Protein AF-A0A852RP90-F1 (afdb_monomer)

pLDDT: mean 74.86, std 21.29, range [34.28, 98.25]

Solvent-accessible surface area (backbone atoms only — not comparable to full-atom values): 11049 Å² total; per-residue (Å²): 136,85,91,85,84,90,86,81,78,91,88,88,82,75,76,73,68,69,67,71,72,74,64,82,70,71,78,83,74,75,76,86,81,67,79,44,43,65,38,45,48,47,62,48,66,69,93,42,61,58,69,41,62,39,50,42,37,42,37,72,49,50,81,74,96,61,72,67,43,31,38,34,39,38,33,39,72,86,80,40,76,50,78,43,84,35,81,51,61,74,44,79,42,82,52,63,66,46,68,70,45,81,45,43,40,36,41,40,40,44,42,74,50,63,62,62,26,39,57,31,63,32,70,41,76,50,61,23,56,63,74,86,83,70,81,87,73,89,76,96,70,84,90,70,93,67,82,63,64,72,58,55,57,55,51,54,56,53,53,66,64,58,59,70,66,66,72,72,61,76,81,74,121

Secondary structure (DSSP, 8-state):
-------------STTSSGGG-------------PPBPEEEEEE-----TTSEEEEEEEEEESSSPPP-EEEEEEETTTEEEEEEE-SS-EEEEEEE--SEEEEEEEEEEES-TTTB--EEEEEEEEES-----S---S---------HHHHHHHHHHHHHHGGGSTTSTT--

Structure (mmCIF, N/CA/C/O backbone):
data_AF-A0A852RP90-F1
#
_entry.id   AF-A0A852RP90-F1
#
loop_
_atom_site.group_PDB
_atom_site.id
_atom_site.type_symbol
_atom_site.label_atom_id
_atom_site.label_alt_id
_atom_site.label_comp_id
_atom_site.label_asym_id
_atom_site.label_entity_id
_atom_site.label_seq_id
_atom_site.pdbx_PDB_ins_code
_atom_site.Cartn_x
_atom_site.Cartn_y
_atom_site.Cartn_z
_atom_site.occupancy
_atom_site.B_iso_or_equiv
_atom_site.auth_seq_id
_atom_site.auth_comp_id
_atom_site.auth_asym_id
_atom_site.auth_atom_id
_atom_site.pdbx_PDB_model_num
ATOM 1 N N . MET A 1 1 ? 74.438 57.856 -51.528 1.00 4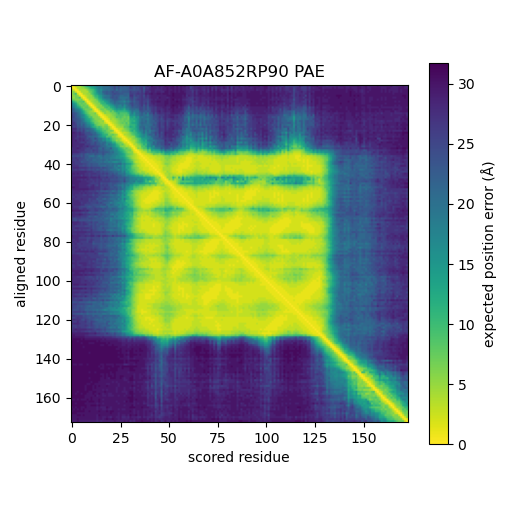4.62 1 MET A N 1
ATOM 2 C CA . MET A 1 1 ? 73.712 57.576 -52.790 1.00 44.62 1 MET A CA 1
ATOM 3 C C . MET A 1 1 ? 73.393 56.084 -52.857 1.00 44.62 1 MET A C 1
ATOM 5 O O . MET A 1 1 ? 74.267 55.319 -52.481 1.00 44.62 1 MET A O 1
ATOM 9 N N . ARG A 1 2 ? 72.198 55.723 -53.370 1.00 43.69 2 ARG A N 1
ATOM 10 C CA . ARG A 1 2 ? 71.623 54.361 -53.592 1.00 43.69 2 ARG A CA 1
ATOM 11 C C . ARG A 1 2 ? 71.132 53.668 -52.305 1.00 43.69 2 ARG A C 1
ATOM 13 O O . ARG A 1 2 ? 71.953 53.297 -51.486 1.00 43.69 2 ARG A O 1
ATOM 20 N N . ARG A 1 3 ? 69.836 53.615 -51.946 1.00 57.97 3 ARG A N 1
ATOM 21 C CA . ARG A 1 3 ? 68.603 53.097 -52.606 1.00 57.97 3 ARG A CA 1
ATOM 22 C C . ARG A 1 3 ? 68.731 51.656 -53.120 1.00 57.97 3 ARG A C 1
ATOM 24 O O . ARG A 1 3 ? 69.171 51.487 -54.246 1.00 57.97 3 ARG A O 1
ATOM 31 N N . TYR A 1 4 ? 68.244 50.691 -52.331 1.00 57.12 4 TYR A N 1
ATOM 32 C CA . TYR A 1 4 ? 67.688 49.398 -52.770 1.00 57.12 4 TYR A CA 1
ATOM 33 C C . TYR A 1 4 ? 66.575 49.015 -51.773 1.00 57.12 4 TYR A C 1
ATOM 35 O O . TYR A 1 4 ? 66.828 48.939 -50.578 1.00 57.12 4 TYR A O 1
ATOM 43 N N . LEU A 1 5 ? 65.304 49.176 -52.148 1.00 55.06 5 LEU A N 1
ATOM 44 C CA . LEU A 1 5 ? 64.424 48.215 -52.839 1.00 55.06 5 LEU A CA 1
ATOM 45 C C . LEU A 1 5 ? 63.657 47.329 -51.840 1.00 55.06 5 LEU A C 1
ATOM 47 O O . LEU A 1 5 ? 64.077 46.245 -51.458 1.00 55.06 5 LEU A O 1
ATOM 51 N N . VAL A 1 6 ? 62.508 47.868 -51.430 1.00 54.28 6 VAL A N 1
ATOM 52 C CA . VAL A 1 6 ? 61.339 47.155 -50.905 1.00 54.28 6 VAL A CA 1
ATOM 53 C C . VAL A 1 6 ? 60.689 46.421 -52.076 1.00 54.28 6 VAL A C 1
ATOM 55 O O . VAL A 1 6 ? 60.358 47.102 -53.040 1.00 54.28 6 VAL A O 1
ATOM 58 N N . LEU A 1 7 ? 60.503 45.096 -52.006 1.00 51.94 7 LEU A N 1
ATOM 59 C CA . LEU A 1 7 ? 59.419 44.324 -52.652 1.00 51.94 7 LEU A CA 1
ATOM 60 C C . LEU A 1 7 ? 59.680 42.816 -52.498 1.00 51.94 7 LEU A C 1
ATOM 62 O O . LEU A 1 7 ? 60.709 42.316 -52.939 1.00 51.94 7 LEU A O 1
ATOM 66 N N . GLY A 1 8 ? 58.732 42.094 -51.895 1.00 47.75 8 GLY A N 1
ATOM 67 C CA . GLY A 1 8 ? 58.808 40.641 -51.729 1.00 47.75 8 GLY A CA 1
ATOM 68 C C . GLY A 1 8 ? 57.552 40.028 -51.104 1.00 47.75 8 GLY A C 1
ATOM 69 O O . GLY A 1 8 ? 57.606 39.532 -49.989 1.00 47.75 8 GLY A O 1
ATOM 70 N N . SER A 1 9 ? 56.434 40.122 -51.829 1.00 51.62 9 SER A N 1
ATOM 71 C CA . SER A 1 9 ? 55.464 39.027 -52.050 1.00 51.62 9 SER A CA 1
ATOM 72 C C . SER A 1 9 ? 54.929 38.279 -50.812 1.00 51.62 9 SER A C 1
ATOM 74 O O . SER A 1 9 ? 55.496 37.297 -50.352 1.00 51.62 9 SER A O 1
ATOM 76 N N . ALA A 1 10 ? 53.814 38.728 -50.229 1.00 57.28 10 ALA A N 1
ATOM 77 C CA . ALA A 1 10 ? 52.491 38.089 -50.347 1.00 57.28 10 ALA A CA 1
ATOM 78 C C . ALA A 1 10 ? 52.439 36.785 -51.180 1.00 57.28 10 ALA A C 1
ATOM 80 O O . ALA A 1 10 ? 52.759 36.820 -52.361 1.00 57.28 10 ALA A O 1
ATOM 81 N N . VAL A 1 11 ? 52.005 35.679 -50.552 1.00 54.12 11 VAL A N 1
ATOM 82 C CA . VAL A 1 11 ? 51.058 34.619 -51.005 1.00 54.12 11 VAL A CA 1
ATOM 83 C C . VAL A 1 11 ? 51.358 33.334 -50.209 1.00 54.12 11 VAL A C 1
ATOM 85 O O . VAL A 1 11 ? 51.988 32.417 -50.713 1.00 54.12 11 VAL A O 1
ATOM 88 N N . VAL A 1 12 ? 50.908 33.244 -48.952 1.00 49.00 12 VAL A N 1
ATOM 89 C CA . VAL A 1 12 ? 50.759 31.957 -48.234 1.00 49.00 12 VAL A CA 1
ATOM 90 C C . VAL A 1 12 ? 49.598 32.094 -47.242 1.00 49.00 12 VAL A C 1
ATOM 92 O O . VAL A 1 12 ? 49.809 32.217 -46.043 1.00 49.00 12 VAL A O 1
ATOM 95 N N . ALA A 1 13 ? 48.355 32.195 -47.722 1.00 52.34 13 ALA A N 1
ATOM 96 C CA . ALA A 1 13 ? 47.214 32.392 -46.819 1.00 52.34 13 ALA A CA 1
ATOM 97 C C . ALA A 1 13 ? 45.846 31.779 -47.207 1.00 52.34 13 ALA A C 1
ATOM 99 O O . ALA A 1 13 ? 44.869 32.211 -46.604 1.00 52.34 13 ALA A O 1
ATOM 100 N N . PRO A 1 14 ? 45.687 30.786 -48.117 1.00 46.78 14 PRO A N 1
ATOM 101 C CA . PRO A 1 14 ? 44.378 30.132 -48.239 1.00 46.78 14 PRO A CA 1
ATOM 102 C C . PRO A 1 14 ? 44.293 28.718 -47.636 1.00 46.78 14 PRO A C 1
ATOM 104 O O . PRO A 1 14 ? 43.187 28.209 -47.491 1.00 46.78 14 PRO A O 1
ATOM 107 N N . LEU A 1 15 ? 45.396 28.061 -47.246 1.00 48.38 15 LEU A N 1
ATOM 108 C CA . LEU A 1 15 ? 45.329 26.629 -46.889 1.00 48.38 15 LEU A CA 1
ATOM 109 C C . LEU A 1 15 ? 44.921 26.326 -45.433 1.00 48.38 15 LEU A C 1
ATOM 111 O O . LEU A 1 15 ? 44.523 25.204 -45.135 1.00 48.38 15 LEU A O 1
ATOM 115 N N . ALA A 1 16 ? 44.981 27.304 -44.524 1.00 51.75 16 ALA A N 1
ATOM 116 C CA . ALA A 1 16 ? 44.661 27.084 -43.108 1.00 51.75 16 ALA A CA 1
ATOM 117 C C . ALA A 1 16 ? 43.149 27.079 -42.803 1.00 51.75 16 ALA A C 1
ATOM 119 O O . ALA A 1 16 ? 42.739 26.574 -41.762 1.00 51.75 16 ALA A O 1
ATOM 120 N N . PHE A 1 17 ? 42.306 27.601 -43.701 1.00 51.00 17 PHE A N 1
ATOM 121 C CA . PHE A 1 17 ? 40.866 27.725 -43.438 1.00 51.00 17 PHE A CA 1
ATOM 122 C C . PHE A 1 17 ? 40.075 26.433 -43.724 1.00 51.00 17 PHE A C 1
ATOM 124 O O . PHE A 1 17 ? 38.996 26.238 -43.176 1.00 51.00 17 PHE A O 1
ATOM 131 N N . LEU A 1 18 ? 40.619 25.511 -44.530 1.00 51.62 18 LEU A N 1
ATOM 132 C CA . LEU A 1 18 ? 39.945 24.250 -44.885 1.00 51.62 18 LEU A CA 1
ATOM 133 C C . LEU A 1 18 ? 40.078 23.144 -43.821 1.00 51.62 18 LEU A C 1
ATOM 135 O O . LEU A 1 18 ? 39.251 22.238 -43.789 1.00 51.62 18 LEU A O 1
ATOM 139 N N . LEU A 1 19 ? 41.057 23.227 -42.913 1.00 53.41 19 LEU A N 1
ATOM 140 C CA . LEU A 1 19 ? 41.231 22.249 -41.824 1.00 53.41 19 LEU A CA 1
ATOM 141 C C . LEU A 1 19 ? 40.366 22.539 -40.585 1.00 53.41 19 LEU A C 1
ATOM 143 O O . LEU A 1 19 ? 40.229 21.672 -39.729 1.00 53.41 19 LEU A O 1
ATOM 147 N N . ALA A 1 20 ? 39.735 23.714 -40.499 1.00 54.25 20 ALA A N 1
ATOM 148 C CA . ALA A 1 20 ? 38.879 24.083 -39.367 1.00 54.25 20 ALA A CA 1
ATOM 149 C C . ALA A 1 20 ? 37.443 23.519 -39.451 1.00 54.25 20 ALA A C 1
ATOM 151 O O . ALA A 1 20 ? 36.683 23.652 -38.497 1.00 54.25 20 ALA A O 1
ATOM 152 N N . LEU A 1 21 ? 37.058 22.889 -40.570 1.00 55.59 21 LEU A N 1
ATOM 153 C CA . LEU A 1 21 ? 35.710 22.332 -40.771 1.00 55.59 21 LEU A CA 1
ATOM 154 C C . LEU A 1 21 ? 35.602 20.830 -40.486 1.00 55.59 21 LEU A C 1
ATOM 156 O O . LEU A 1 21 ? 34.491 20.306 -40.426 1.00 55.59 21 LEU A O 1
ATOM 160 N N . VAL A 1 22 ? 36.716 20.134 -40.237 1.00 58.53 22 VAL A N 1
ATOM 161 C CA . VAL A 1 22 ? 36.689 18.753 -39.725 1.00 58.53 22 VAL A CA 1
ATOM 162 C C . VAL A 1 22 ? 36.565 18.805 -38.202 1.00 58.53 22 VAL A C 1
ATOM 164 O O . VAL A 1 22 ? 37.418 18.333 -37.456 1.00 58.53 22 VAL A O 1
ATOM 167 N N . GLY A 1 23 ? 35.502 19.454 -37.728 1.00 57.38 23 GLY A N 1
ATOM 168 C CA . GLY A 1 23 ? 35.094 19.345 -36.340 1.00 57.38 23 GLY A CA 1
ATOM 169 C C . GLY A 1 23 ? 34.678 17.902 -36.097 1.00 57.38 23 GLY A C 1
ATOM 170 O O . GLY A 1 23 ? 33.712 17.429 -36.696 1.00 57.38 23 GLY A O 1
ATOM 171 N N . TRP A 1 24 ? 35.408 17.191 -35.240 1.00 58.03 24 TRP A N 1
ATOM 172 C CA . TRP A 1 24 ? 34.916 15.966 -34.624 1.00 58.03 24 TRP A CA 1
ATOM 173 C C . TRP A 1 24 ? 33.663 16.324 -33.827 1.00 58.03 24 TRP A C 1
ATOM 175 O O . TRP A 1 24 ? 33.731 16.709 -32.661 1.00 58.03 24 TRP A O 1
ATOM 185 N N . GLY A 1 25 ? 32.509 16.257 -34.491 1.00 61.44 25 GLY A N 1
ATOM 186 C CA . GLY A 1 25 ? 31.223 16.275 -33.825 1.00 61.44 25 GLY A CA 1
ATOM 187 C C . GLY A 1 25 ? 31.236 15.116 -32.846 1.00 61.44 25 GLY A C 1
ATOM 188 O O . GLY A 1 25 ? 31.297 13.958 -33.259 1.00 61.44 25 GLY A O 1
ATOM 189 N N . SER A 1 26 ? 31.247 15.427 -31.549 1.00 66.69 26 SER A N 1
ATOM 190 C CA . SER A 1 26 ? 30.966 14.413 -30.539 1.00 66.69 26 SER A CA 1
ATOM 191 C C . SER A 1 26 ? 29.653 13.749 -30.945 1.00 66.69 26 SER A C 1
ATOM 193 O O . SER A 1 26 ? 28.715 14.480 -31.286 1.00 66.69 26 SER A O 1
ATOM 195 N N . PRO A 1 27 ? 29.570 12.407 -30.987 1.00 70.44 27 PRO A N 1
ATOM 196 C CA . PRO A 1 27 ? 28.306 11.763 -31.281 1.00 70.44 27 PRO A CA 1
ATOM 197 C C . PRO A 1 27 ? 27.305 12.296 -30.261 1.00 70.44 27 PRO A C 1
ATOM 199 O O . PRO A 1 27 ? 27.515 12.174 -29.054 1.00 70.44 27 PRO A O 1
ATOM 202 N N . ALA A 1 28 ? 26.254 12.954 -30.745 1.00 63.78 28 ALA A N 1
ATOM 203 C CA . ALA A 1 28 ? 25.108 13.265 -29.918 1.00 63.78 28 ALA A CA 1
ATOM 204 C C . ALA A 1 28 ? 24.508 11.912 -29.528 1.00 63.78 28 ALA A C 1
ATOM 206 O O . ALA A 1 28 ? 23.780 11.294 -30.304 1.00 63.78 28 ALA A O 1
ATOM 207 N N . SER A 1 29 ? 24.918 11.397 -28.371 1.00 70.56 29 SER A N 1
ATOM 208 C CA . SER A 1 29 ? 24.335 10.193 -27.807 1.00 70.56 29 SER A CA 1
ATOM 209 C C . SER A 1 29 ? 22.948 10.595 -27.340 1.00 70.56 29 SER A C 1
ATOM 211 O O . SER A 1 29 ? 22.809 11.331 -26.367 1.00 70.56 29 SER A O 1
ATOM 213 N N . ALA A 1 30 ? 21.925 10.190 -28.087 1.00 67.44 30 ALA A N 1
ATOM 214 C CA . ALA A 1 30 ? 20.565 10.275 -27.593 1.00 67.44 30 ALA A CA 1
ATOM 215 C C . ALA A 1 30 ? 20.501 9.435 -26.313 1.00 67.44 30 ALA A C 1
ATOM 217 O O . ALA A 1 30 ? 20.859 8.256 -26.330 1.00 67.44 30 ALA A O 1
ATOM 218 N N . ASP A 1 31 ? 20.113 10.056 -25.202 1.00 70.56 31 ASP A N 1
ATOM 219 C CA . ASP A 1 31 ? 19.811 9.317 -23.983 1.00 70.56 31 ASP A CA 1
ATOM 220 C C . ASP A 1 31 ? 18.679 8.328 -24.283 1.00 70.56 31 ASP A C 1
ATOM 222 O O . ASP A 1 31 ? 17.689 8.658 -24.945 1.00 70.56 31 ASP A O 1
ATOM 226 N N . ASP A 1 32 ? 18.841 7.100 -23.804 1.00 66.00 32 ASP A N 1
ATOM 227 C CA . ASP A 1 32 ? 17.863 6.033 -23.970 1.00 66.00 32 ASP A CA 1
ATOM 228 C C . ASP A 1 32 ? 16.650 6.306 -23.058 1.00 66.00 32 ASP A C 1
ATOM 230 O O . ASP A 1 32 ? 16.583 5.878 -21.903 1.00 66.00 32 ASP A O 1
ATOM 234 N N . TYR A 1 33 ? 15.707 7.115 -23.548 1.00 62.16 33 TYR A N 1
ATOM 235 C CA . TYR A 1 33 ? 14.474 7.466 -22.842 1.00 62.16 33 TYR A CA 1
ATOM 236 C C . TYR A 1 33 ? 13.414 6.382 -23.038 1.00 62.16 33 TYR A C 1
ATOM 238 O O . TYR A 1 33 ? 12.419 6.578 -23.735 1.00 62.16 33 TYR A O 1
ATOM 246 N N . THR A 1 34 ? 13.591 5.235 -22.386 1.00 76.44 34 THR A N 1
ATOM 247 C CA . THR A 1 34 ? 12.471 4.306 -22.202 1.00 76.44 34 THR A CA 1
ATOM 248 C C . THR A 1 34 ? 11.656 4.759 -20.983 1.00 76.44 34 THR A C 1
ATOM 250 O O . THR A 1 34 ? 12.184 4.739 -19.868 1.00 76.44 34 THR A O 1
ATOM 253 N N . PRO A 1 35 ? 10.393 5.206 -21.143 1.00 82.25 35 PRO A N 1
ATOM 254 C CA . PRO A 1 35 ? 9.581 5.641 -20.013 1.00 82.25 35 PRO A CA 1
ATOM 255 C C . PRO A 1 35 ? 9.233 4.456 -19.106 1.00 82.25 35 PRO A C 1
ATOM 257 O O . PRO A 1 35 ? 8.893 3.370 -19.580 1.00 82.25 35 PRO A O 1
ATOM 260 N N . ALA A 1 36 ? 9.277 4.683 -17.793 1.00 88.12 36 ALA A N 1
ATOM 261 C CA . ALA A 1 36 ? 8.904 3.676 -16.809 1.00 88.12 36 ALA A CA 1
ATOM 262 C C . ALA A 1 36 ? 7.434 3.258 -16.974 1.00 88.12 36 ALA A C 1
ATOM 264 O O . ALA A 1 36 ? 6.545 4.098 -17.142 1.00 88.12 36 ALA A O 1
ATOM 265 N N . LEU A 1 37 ? 7.166 1.954 -16.879 1.00 92.56 37 LEU A N 1
ATOM 266 C CA . LEU A 1 37 ? 5.815 1.411 -16.964 1.00 92.56 37 LEU A CA 1
ATOM 267 C C . LEU A 1 37 ? 4.997 1.838 -15.736 1.00 92.56 37 LEU A C 1
ATOM 269 O O . LEU A 1 37 ? 5.431 1.600 -14.602 1.00 92.56 37 LEU A O 1
ATOM 273 N N . PRO A 1 38 ? 3.806 2.431 -15.926 1.00 93.69 38 PRO A N 1
ATOM 274 C CA . PRO A 1 38 ? 2.992 2.891 -14.815 1.00 93.69 38 PRO A CA 1
ATOM 275 C C . PRO A 1 38 ? 2.443 1.709 -14.009 1.00 93.69 38 PRO A C 1
ATOM 277 O O . PRO A 1 38 ? 1.838 0.788 -14.566 1.00 93.69 38 PRO A O 1
ATOM 280 N N . THR A 1 39 ? 2.619 1.749 -12.689 1.00 96.06 39 THR A N 1
ATOM 281 C CA . THR A 1 39 ? 2.012 0.784 -11.761 1.00 96.06 39 THR A CA 1
ATOM 282 C C . THR A 1 39 ? 0.804 1.385 -11.042 1.00 96.06 39 THR A C 1
ATOM 284 O O . THR A 1 39 ? 0.688 2.596 -10.854 1.00 96.06 39 THR A O 1
ATOM 287 N N . SER A 1 40 ? -0.119 0.522 -10.632 1.00 95.69 40 SER A N 1
ATOM 288 C CA . SER A 1 40 ? -1.320 0.861 -9.872 1.00 95.69 40 SER A CA 1
ATOM 289 C C . SER A 1 40 ? -1.375 0.019 -8.604 1.00 95.69 40 SER A C 1
ATOM 291 O O . SER A 1 40 ? -1.106 -1.183 -8.623 1.00 95.69 40 SER A O 1
ATOM 293 N N . CYS A 1 41 ? -1.711 0.662 -7.492 1.00 96.44 41 CYS A N 1
ATOM 294 C CA . CYS A 1 41 ? -1.817 0.037 -6.183 1.00 96.44 41 CYS A CA 1
ATOM 295 C C . CYS A 1 41 ? -3.295 -0.087 -5.821 1.00 96.44 41 CYS A C 1
ATOM 297 O O . CYS A 1 41 ? -4.067 0.837 -6.068 1.00 96.44 41 CYS A O 1
ATOM 299 N N . ARG A 1 42 ? -3.676 -1.208 -5.212 1.00 96.25 42 ARG A N 1
ATOM 300 C CA . ARG A 1 42 ? -4.992 -1.384 -4.603 1.00 96.25 42 ARG A CA 1
ATOM 301 C C . ARG A 1 42 ? -4.837 -1.935 -3.197 1.00 96.25 42 ARG A C 1
ATOM 303 O O . ARG A 1 42 ? -4.312 -3.038 -3.015 1.00 96.25 42 ARG A O 1
ATOM 310 N N . VAL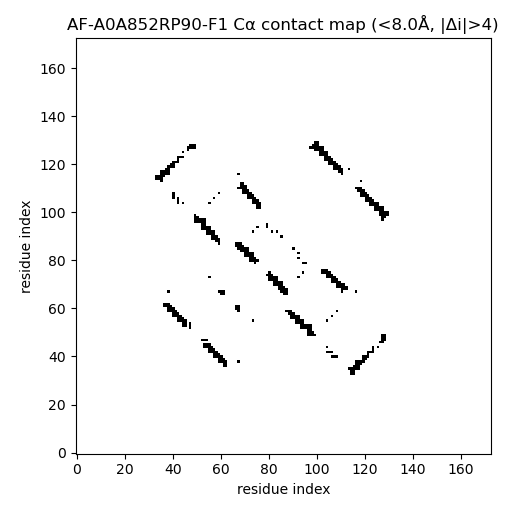 A 1 43 ? -5.313 -1.173 -2.224 1.00 95.94 43 VAL A N 1
ATOM 311 C CA . VAL A 1 43 ? -5.364 -1.554 -0.815 1.00 95.94 43 VAL A CA 1
ATOM 312 C C . VAL A 1 43 ? -6.784 -1.975 -0.471 1.00 95.94 43 VAL A C 1
ATOM 314 O O . VAL A 1 43 ? -7.760 -1.334 -0.854 1.00 95.94 43 VAL A O 1
ATOM 317 N N . SER A 1 44 ? -6.913 -3.079 0.253 1.00 94.19 44 SER A N 1
ATOM 318 C CA . SER A 1 44 ? -8.195 -3.515 0.799 1.00 94.19 44 SER A CA 1
ATOM 319 C C . SER A 1 44 ? -8.011 -4.057 2.205 1.00 94.19 44 SER A C 1
ATOM 321 O O . SER A 1 44 ? -7.010 -4.706 2.511 1.00 94.19 44 SER A O 1
ATOM 323 N N . VAL A 1 45 ? -8.985 -3.776 3.060 1.00 92.62 45 VAL A N 1
ATOM 324 C CA . VAL A 1 45 ? -9.014 -4.233 4.446 1.00 92.62 45 VAL A CA 1
ATOM 325 C C . VAL A 1 45 ? -10.312 -5.016 4.620 1.00 92.62 45 VAL A C 1
ATOM 327 O O . VAL A 1 45 ? -11.386 -4.425 4.488 1.00 92.62 45 VAL A O 1
ATOM 330 N N . PRO A 1 46 ? -10.257 -6.343 4.827 1.00 88.12 46 PRO A N 1
ATOM 331 C CA . PRO A 1 46 ? -11.439 -7.124 5.158 1.00 88.12 46 PRO A CA 1
ATOM 332 C C . PRO A 1 46 ? -12.095 -6.602 6.441 1.00 88.12 46 PRO A C 1
ATOM 334 O O . PRO A 1 46 ? -11.424 -6.048 7.315 1.00 88.12 46 PRO A O 1
ATOM 337 N N . ALA A 1 47 ? -13.410 -6.798 6.569 1.00 78.62 47 ALA A N 1
ATOM 338 C CA . ALA A 1 47 ? -14.133 -6.426 7.781 1.00 78.62 47 ALA A CA 1
ATOM 339 C C . ALA A 1 47 ? -13.457 -7.067 9.005 1.00 78.62 47 ALA A C 1
ATOM 341 O O . ALA A 1 47 ? -13.247 -8.278 9.038 1.00 78.62 47 ALA A O 1
ATOM 342 N N . THR A 1 48 ? -13.073 -6.236 9.975 1.00 77.00 48 THR A N 1
ATOM 343 C CA . THR A 1 48 ? -12.313 -6.662 11.156 1.00 77.00 48 THR A CA 1
ATOM 344 C C . THR A 1 48 ? -13.161 -6.456 12.412 1.00 77.00 48 THR A C 1
ATOM 346 O O . THR A 1 48 ? -13.815 -5.420 12.564 1.00 77.00 48 THR A O 1
ATOM 349 N N . VAL A 1 49 ? -13.154 -7.438 13.316 1.00 73.12 49 VAL A N 1
ATOM 350 C CA . VAL A 1 49 ? -13.835 -7.355 14.617 1.00 73.12 49 VAL A CA 1
ATOM 351 C C . VAL A 1 49 ? -12.993 -6.518 15.591 1.00 73.12 49 VAL A C 1
ATOM 353 O O . VAL A 1 49 ? -11.769 -6.448 15.480 1.00 73.12 49 VAL A O 1
ATOM 356 N N . VAL A 1 50 ? -13.642 -5.850 16.549 1.00 77.62 50 VAL A N 1
ATOM 357 C CA . VAL A 1 50 ? -12.945 -5.076 17.593 1.00 77.62 50 VAL A CA 1
ATOM 358 C C . VAL A 1 50 ? -11.986 -5.975 18.364 1.00 77.62 50 VAL A C 1
ATOM 360 O O . VAL A 1 50 ? -12.384 -7.033 18.843 1.00 77.62 50 VAL A O 1
ATOM 363 N N . GLY A 1 51 ? -10.744 -5.523 18.542 1.00 74.75 51 GLY A N 1
ATOM 364 C CA . GLY A 1 51 ? -9.734 -6.249 19.314 1.00 74.75 51 GLY A CA 1
ATOM 365 C C . GLY A 1 51 ? -8.966 -7.315 18.528 1.00 74.75 51 GLY A C 1
ATOM 366 O O . GLY A 1 51 ? -7.950 -7.805 19.029 1.00 74.75 51 GLY A O 1
ATOM 367 N N . ASP A 1 52 ? -9.368 -7.612 17.292 1.00 84.69 52 ASP A N 1
ATOM 368 C CA . ASP A 1 52 ? -8.591 -8.451 16.383 1.00 84.69 52 ASP A CA 1
ATOM 369 C C . ASP A 1 52 ? -7.501 -7.658 15.662 1.00 84.69 52 ASP A C 1
ATOM 371 O O . ASP A 1 52 ? -7.502 -6.425 15.609 1.00 84.69 52 ASP A O 1
ATOM 375 N N . ARG A 1 53 ? -6.511 -8.385 15.134 1.00 89.62 53 ARG A N 1
ATOM 376 C CA . ARG A 1 53 ? -5.471 -7.783 14.296 1.00 89.62 53 ARG A CA 1
ATOM 377 C C . ARG A 1 53 ? -6.047 -7.486 12.922 1.00 89.62 53 ARG A C 1
ATOM 379 O O . ARG A 1 53 ? -6.604 -8.374 12.283 1.00 89.62 53 ARG A O 1
ATOM 386 N N . VAL A 1 54 ? -5.849 -6.260 12.451 1.00 92.50 54 VAL A N 1
ATOM 387 C CA . VAL A 1 54 ? -6.243 -5.885 11.093 1.00 92.50 54 VAL A CA 1
ATOM 388 C C . VAL A 1 54 ? -5.375 -6.614 10.065 1.00 92.50 54 VAL A C 1
ATOM 390 O O . VAL A 1 54 ? -4.160 -6.732 10.236 1.00 92.50 54 VAL A O 1
ATOM 393 N N . VAL A 1 55 ? -5.988 -7.102 8.988 1.00 94.69 55 VAL A N 1
ATOM 394 C CA . VAL A 1 55 ? -5.278 -7.681 7.839 1.00 94.69 55 VAL A CA 1
ATOM 395 C C . VAL A 1 55 ? -5.365 -6.691 6.688 1.00 94.69 55 VAL A C 1
ATOM 397 O O . VAL A 1 55 ? -6.453 -6.401 6.199 1.00 94.69 55 VAL A O 1
ATOM 400 N N . VAL A 1 56 ? -4.230 -6.167 6.235 1.00 95.44 56 VAL A N 1
ATOM 401 C CA . VAL A 1 56 ? -4.187 -5.266 5.077 1.00 95.44 56 VAL A CA 1
ATOM 402 C C . VAL A 1 56 ? -3.722 -6.052 3.861 1.00 95.44 56 VAL A C 1
ATOM 404 O O . VAL A 1 56 ? -2.629 -6.616 3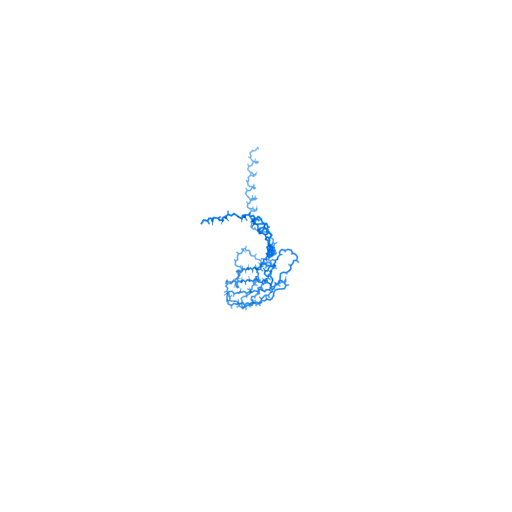.861 1.00 95.44 56 VAL A O 1
ATOM 407 N N . ARG A 1 57 ? -4.548 -6.086 2.817 1.00 96.69 57 ARG A N 1
ATOM 408 C CA . ARG A 1 57 ? -4.233 -6.726 1.538 1.00 96.69 57 ARG A CA 1
ATOM 409 C C . ARG A 1 57 ? -3.787 -5.675 0.541 1.00 96.69 57 ARG A C 1
ATOM 411 O O . ARG A 1 57 ? -4.537 -4.735 0.265 1.00 96.69 57 ARG A O 1
ATOM 418 N N . VAL A 1 58 ? -2.601 -5.859 -0.025 1.00 96.88 58 VAL A N 1
ATOM 419 C CA . VAL A 1 58 ? -2.050 -4.960 -1.043 1.00 96.88 58 VAL A CA 1
ATOM 420 C C . VAL A 1 58 ? -1.822 -5.727 -2.333 1.00 96.88 58 VAL A C 1
ATOM 422 O O . VAL A 1 58 ? -1.161 -6.767 -2.346 1.00 96.88 58 VAL A O 1
ATOM 425 N N . ARG A 1 59 ? -2.355 -5.192 -3.430 1.00 96.31 59 ARG A N 1
ATOM 426 C CA . ARG A 1 59 ? -2.121 -5.693 -4.783 1.00 96.31 59 ARG A CA 1
ATOM 427 C C . ARG A 1 59 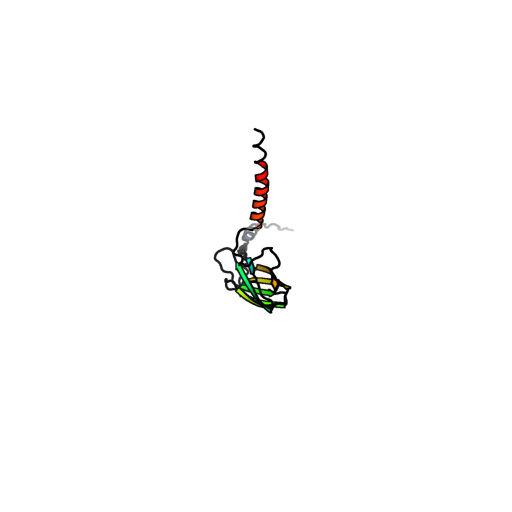? -1.527 -4.584 -5.637 1.00 96.31 59 ARG A C 1
ATOM 429 O O . ARG A 1 59 ? -2.083 -3.490 -5.694 1.00 96.31 59 ARG A O 1
ATOM 436 N N . VAL A 1 60 ? -0.440 -4.890 -6.332 1.00 96.88 60 VAL A N 1
ATOM 437 C CA . VAL A 1 60 ? 0.177 -3.999 -7.318 1.00 96.88 60 VAL A CA 1
ATOM 438 C C . VAL A 1 60 ? -0.057 -4.586 -8.705 1.00 96.88 60 VAL A C 1
ATOM 440 O O . VAL A 1 60 ? 0.143 -5.781 -8.917 1.00 96.88 60 VAL A O 1
ATOM 443 N N . SER A 1 61 ? -0.525 -3.762 -9.637 1.00 94.69 61 SER A N 1
ATOM 444 C CA . SER A 1 61 ? -0.795 -4.155 -11.025 1.00 94.69 61 SER A CA 1
ATOM 445 C C . SER A 1 61 ? -0.076 -3.215 -11.988 1.00 94.69 61 SER A C 1
ATOM 447 O O . SER A 1 61 ? 0.031 -2.018 -11.730 1.00 94.69 61 SER A O 1
ATOM 449 N N . VAL A 1 62 ? 0.396 -3.749 -13.108 1.00 95.56 62 VAL A N 1
ATOM 450 C CA . VAL A 1 62 ? 1.078 -3.015 -14.184 1.00 95.56 62 VAL A CA 1
ATOM 451 C C . VAL A 1 62 ? 0.487 -3.454 -15.521 1.00 95.56 62 VAL A C 1
ATOM 453 O O . VAL A 1 62 ? -0.078 -4.543 -15.618 1.00 95.56 62 VAL A O 1
ATOM 456 N N . ALA A 1 63 ? 0.576 -2.608 -16.544 1.00 89.62 63 ALA A N 1
ATOM 457 C CA . ALA A 1 63 ? 0.167 -2.989 -17.891 1.00 89.62 63 ALA A CA 1
ATOM 458 C C . ALA A 1 63 ? 1.108 -4.062 -18.480 1.00 89.62 63 ALA A C 1
ATOM 460 O O . ALA A 1 63 ? 2.329 -3.970 -18.353 1.00 89.62 63 ALA A O 1
ATOM 461 N N . GLY A 1 64 ? 0.535 -5.055 -19.166 1.00 88.00 64 GLY A N 1
ATOM 462 C CA . GLY A 1 64 ? 1.274 -6.143 -19.814 1.00 88.00 64 GLY A CA 1
ATOM 463 C C . GLY A 1 64 ? 1.484 -7.380 -18.931 1.00 88.00 64 GLY A C 1
ATOM 464 O O . GLY A 1 64 ? 0.874 -7.527 -17.878 1.00 88.00 64 GLY A O 1
ATOM 465 N N . ASN A 1 65 ? 2.357 -8.286 -19.383 1.00 87.06 65 ASN A N 1
ATOM 466 C CA . ASN A 1 65 ? 2.627 -9.584 -18.739 1.00 87.06 65 ASN A CA 1
ATOM 467 C C . ASN A 1 65 ? 3.876 -9.570 -17.838 1.00 87.06 65 ASN A C 1
ATOM 469 O O . ASN A 1 65 ? 4.480 -10.611 -17.584 1.00 87.06 65 ASN A O 1
ATOM 473 N N . VAL A 1 66 ? 4.303 -8.392 -17.386 1.00 91.12 66 VAL A N 1
ATOM 474 C CA . VAL A 1 66 ? 5.456 -8.236 -16.491 1.00 91.12 66 VAL A CA 1
ATOM 475 C C . VAL A 1 66 ? 4.987 -8.131 -15.046 1.00 91.12 66 VAL A C 1
ATOM 477 O O . VAL A 1 66 ? 3.983 -7.489 -14.759 1.00 91.12 66 VAL A O 1
ATOM 480 N N . GLN A 1 67 ? 5.715 -8.755 -14.123 1.00 93.25 67 GLN A N 1
ATOM 481 C CA . GLN A 1 67 ? 5.421 -8.661 -12.694 1.00 93.25 67 GLN A CA 1
ATOM 482 C C . GLN A 1 67 ? 6.350 -7.626 -12.051 1.00 93.25 67 GLN A C 1
ATOM 484 O O . GLN A 1 67 ? 7.570 -7.748 -12.186 1.00 93.25 67 GLN A O 1
ATOM 489 N N . PRO A 1 68 ? 5.809 -6.592 -11.384 1.00 94.06 68 PRO A N 1
ATOM 490 C CA . PRO A 1 68 ? 6.632 -5.617 -10.695 1.00 94.06 68 PRO A CA 1
ATOM 491 C C . PRO A 1 68 ? 7.139 -6.229 -9.386 1.00 94.06 68 PRO A C 1
ATOM 493 O O . PRO A 1 68 ? 6.355 -6.754 -8.596 1.00 94.06 68 PRO A O 1
ATOM 496 N N . THR A 1 69 ? 8.443 -6.133 -9.137 1.00 96.94 69 THR A N 1
ATOM 497 C CA . THR A 1 69 ? 9.060 -6.490 -7.854 1.00 96.94 69 THR A CA 1
ATOM 498 C C . THR A 1 69 ? 9.503 -5.228 -7.127 1.00 96.94 69 THR A C 1
ATOM 500 O O . THR A 1 69 ? 9.825 -4.211 -7.751 1.00 96.94 69 THR A O 1
ATOM 503 N N . GLY A 1 70 ? 9.481 -5.260 -5.798 1.00 97.31 70 GLY A N 1
ATOM 504 C CA . GLY A 1 70 ? 9.820 -4.083 -5.009 1.00 97.31 70 GLY A CA 1
ATOM 505 C C . GLY A 1 70 ? 9.563 -4.246 -3.524 1.00 97.31 70 GLY A C 1
ATOM 506 O O . GLY A 1 70 ? 9.576 -5.348 -2.970 1.00 97.31 70 GLY A O 1
ATOM 507 N N . ASN A 1 71 ? 9.342 -3.124 -2.858 1.00 98.06 71 ASN A N 1
ATOM 508 C CA . ASN A 1 71 ? 8.969 -3.079 -1.455 1.00 98.06 71 ASN A CA 1
ATOM 509 C C . ASN A 1 71 ? 7.635 -2.360 -1.298 1.00 98.06 71 ASN A C 1
ATOM 511 O O . ASN A 1 71 ? 7.425 -1.296 -1.879 1.00 98.06 71 ASN A O 1
ATOM 515 N N . VAL A 1 72 ? 6.765 -2.919 -0.466 1.00 98.00 72 VAL A N 1
ATOM 516 C CA . VAL A 1 72 ? 5.522 -2.281 -0.042 1.00 98.00 72 VAL A CA 1
ATOM 517 C C . VAL A 1 72 ? 5.674 -1.861 1.411 1.00 98.00 72 VAL A C 1
ATOM 519 O O . VAL A 1 72 ? 5.957 -2.684 2.281 1.00 98.00 72 VAL A O 1
ATOM 522 N N . THR A 1 73 ? 5.466 -0.579 1.681 1.00 98.25 73 THR A N 1
ATOM 523 C CA . THR A 1 73 ? 5.335 -0.050 3.039 1.00 98.25 73 THR A CA 1
ATOM 524 C C . THR A 1 73 ? 3.856 0.118 3.339 1.00 98.25 73 THR A C 1
ATOM 526 O O . THR A 1 73 ? 3.184 0.895 2.662 1.00 98.25 73 THR A O 1
ATOM 529 N N . VAL A 1 74 ? 3.357 -0.615 4.332 1.00 97.50 74 VAL A N 1
ATOM 530 C CA . VAL A 1 74 ? 1.982 -0.513 4.831 1.00 97.50 74 VAL A CA 1
ATOM 531 C C . VAL A 1 74 ? 1.978 0.279 6.125 1.00 97.50 74 VAL A C 1
ATOM 533 O O . VAL A 1 74 ? 2.772 -0.001 7.021 1.00 97.50 74 VAL A O 1
ATOM 536 N N . GLU A 1 75 ? 1.060 1.229 6.231 1.00 97.75 75 GLU A N 1
ATOM 537 C CA . GLU A 1 75 ? 0.878 2.087 7.394 1.00 97.75 75 GLU A CA 1
ATOM 538 C C . GLU A 1 75 ? -0.592 2.091 7.825 1.00 97.75 75 GLU A C 1
ATOM 540 O O . GLU A 1 75 ? -1.486 2.127 6.977 1.00 97.75 75 GLU A O 1
ATOM 545 N N . VAL A 1 76 ? -0.839 2.037 9.136 1.00 96.44 76 VAL A N 1
ATOM 546 C CA . VAL A 1 76 ? -2.183 2.091 9.734 1.00 96.44 76 VAL A CA 1
ATOM 547 C C . VAL A 1 76 ? -2.198 3.168 10.818 1.00 96.44 76 VAL A C 1
ATOM 549 O O . VAL A 1 76 ? -1.425 3.094 11.776 1.00 96.44 76 VAL A O 1
ATOM 552 N N . ASP A 1 77 ? -3.036 4.194 10.639 1.00 94.06 77 ASP A N 1
ATOM 553 C CA . ASP A 1 77 ? -3.217 5.355 11.536 1.00 94.06 77 ASP A CA 1
ATOM 554 C C . ASP A 1 77 ? -1.931 6.035 12.025 1.00 94.06 77 ASP A C 1
ATOM 556 O O . ASP A 1 77 ? -1.910 6.631 13.101 1.00 94.06 77 ASP A O 1
ATOM 560 N N . LYS A 1 78 ? -0.827 5.917 11.277 1.00 91.75 78 LYS A N 1
ATOM 561 C CA . LYS A 1 78 ? 0.528 6.346 11.684 1.00 91.75 78 LYS A CA 1
ATOM 562 C C . LYS A 1 78 ? 1.087 5.661 12.939 1.00 91.75 78 LYS A C 1
ATOM 564 O O . LYS A 1 78 ? 2.243 5.875 13.288 1.00 91.75 78 LYS A O 1
ATOM 569 N N . SER A 1 79 ? 0.293 4.833 13.615 1.00 91.50 79 SER A N 1
ATOM 570 C CA . SER A 1 79 ? 0.682 4.090 14.819 1.00 91.50 79 SER A CA 1
ATOM 571 C C . SER A 1 79 ? 1.429 2.799 14.485 1.00 91.50 79 SER A C 1
ATOM 573 O O . SER A 1 79 ? 2.205 2.294 15.294 1.00 91.50 79 SER A O 1
ATOM 575 N N . PHE A 1 80 ? 1.222 2.276 13.277 1.00 95.69 80 PHE A N 1
ATOM 576 C CA . PHE A 1 80 ? 1.868 1.073 12.780 1.00 95.69 80 PHE A CA 1
ATOM 577 C C . PHE A 1 80 ? 2.430 1.305 11.385 1.00 95.69 80 PHE A C 1
ATOM 579 O O . PHE A 1 80 ? 1.734 1.819 10.513 1.00 95.69 80 PHE A O 1
ATOM 586 N N . SER A 1 81 ? 3.663 0.852 11.165 1.00 97.31 81 SER A N 1
ATOM 587 C CA . SER A 1 81 ? 4.305 0.822 9.856 1.00 97.31 81 SER A CA 1
ATOM 588 C C . SER A 1 81 ? 5.079 -0.478 9.693 1.00 97.31 81 SER A C 1
ATOM 590 O O . SER A 1 81 ? 5.821 -0.891 10.589 1.00 97.31 81 SER A O 1
ATOM 592 N N . LYS A 1 82 ? 4.901 -1.143 8.552 1.00 97.56 82 LYS A N 1
ATOM 593 C CA . LYS A 1 82 ? 5.628 -2.365 8.216 1.00 97.56 82 LYS A CA 1
ATOM 594 C C . LYS A 1 82 ? 6.002 -2.378 6.745 1.00 97.56 82 LYS A C 1
ATOM 596 O O . LYS A 1 82 ? 5.154 -2.229 5.868 1.00 97.56 82 LYS A O 1
ATOM 601 N N . LYS A 1 83 ? 7.286 -2.608 6.487 1.00 97.94 83 LYS A N 1
ATOM 602 C CA . LYS A 1 83 ? 7.835 -2.800 5.147 1.00 97.94 83 LYS A CA 1
ATOM 603 C C . LYS A 1 83 ? 7.917 -4.291 4.836 1.00 97.94 83 LYS A C 1
ATOM 605 O O . LYS A 1 83 ? 8.430 -5.060 5.648 1.00 97.94 83 LYS A O 1
ATOM 610 N N . VAL A 1 84 ? 7.405 -4.692 3.679 1.00 97.62 84 VAL A N 1
ATOM 611 C CA . VAL A 1 84 ? 7.377 -6.085 3.218 1.00 97.62 84 VAL A CA 1
ATOM 612 C C . VAL A 1 84 ? 7.866 -6.155 1.774 1.00 97.62 84 VAL A C 1
ATOM 614 O O . VAL A 1 84 ? 7.652 -5.233 0.982 1.00 97.62 84 VAL A O 1
ATOM 617 N N . ARG A 1 85 ? 8.555 -7.246 1.438 1.00 97.56 85 ARG A N 1
ATOM 618 C CA . ARG A 1 85 ? 8.997 -7.538 0.075 1.00 97.56 85 ARG A CA 1
ATOM 619 C C . ARG A 1 85 ? 7.791 -7.880 -0.803 1.00 97.56 85 ARG A C 1
ATOM 621 O O . ARG A 1 85 ? 6.935 -8.645 -0.374 1.00 97.56 85 ARG A O 1
ATOM 628 N N . TYR A 1 86 ? 7.741 -7.328 -2.011 1.00 96.88 86 TYR A N 1
ATOM 629 C CA . TYR A 1 86 ? 6.720 -7.636 -3.011 1.00 96.88 86 TYR A CA 1
ATOM 630 C C . TYR A 1 86 ? 7.368 -8.325 -4.208 1.00 96.88 86 TYR A C 1
ATOM 632 O O . TYR A 1 86 ? 8.302 -7.792 -4.814 1.00 96.88 86 TYR A O 1
ATOM 640 N N . ASP A 1 87 ? 6.874 -9.509 -4.527 1.00 95.19 87 ASP A N 1
ATOM 641 C CA . ASP A 1 87 ? 7.410 -10.450 -5.512 1.00 95.19 87 ASP A CA 1
ATOM 642 C C . ASP A 1 87 ? 6.472 -10.648 -6.714 1.00 95.19 87 ASP A C 1
ATOM 644 O O . ASP A 1 87 ? 6.676 -11.553 -7.515 1.00 95.19 87 ASP A O 1
ATOM 648 N N . GLY A 1 88 ? 5.461 -9.786 -6.864 1.00 92.19 88 GLY A N 1
ATOM 649 C CA . GLY A 1 88 ? 4.477 -9.859 -7.948 1.00 92.19 88 GLY A CA 1
ATOM 650 C C . GLY A 1 88 ? 3.121 -10.419 -7.517 1.00 92.19 88 GLY A C 1
ATOM 651 O O . GLY A 1 88 ? 2.145 -10.263 -8.255 1.00 92.19 88 GLY A O 1
ATOM 652 N N . VAL A 1 89 ? 3.028 -11.007 -6.321 1.00 93.12 89 VAL A N 1
ATOM 653 C CA . VAL A 1 89 ? 1.792 -11.590 -5.780 1.00 93.12 89 VAL A CA 1
ATOM 654 C C . VAL A 1 89 ? 1.176 -10.664 -4.730 1.00 93.12 89 VAL A C 1
ATOM 656 O O . VAL A 1 89 ? 1.866 -9.888 -4.077 1.00 93.12 89 VAL A O 1
ATOM 659 N N . ALA A 1 90 ? -0.150 -10.716 -4.571 1.00 93.38 90 ALA A N 1
ATOM 660 C CA . ALA A 1 90 ? -0.833 -9.957 -3.527 1.00 93.38 90 ALA A CA 1
ATOM 661 C C . ALA A 1 90 ? -0.294 -10.333 -2.136 1.00 93.38 90 ALA A C 1
ATOM 663 O O . ALA A 1 90 ? -0.202 -11.513 -1.799 1.00 93.38 90 ALA A O 1
ATOM 664 N N . VAL A 1 91 ? 0.020 -9.322 -1.326 1.00 95.44 91 VAL A N 1
ATOM 665 C CA . VAL A 1 91 ? 0.614 -9.502 0.004 1.00 95.44 91 VAL A CA 1
ATOM 666 C C . VAL A 1 91 ? -0.428 -9.206 1.075 1.00 95.44 91 VAL A C 1
ATOM 668 O O . VAL A 1 91 ? -1.128 -8.192 1.015 1.00 95.44 91 VAL A O 1
ATOM 671 N N . GLU A 1 92 ? -0.498 -10.078 2.079 1.00 96.25 92 GLU A N 1
ATOM 672 C CA . GLU A 1 92 ? -1.271 -9.852 3.297 1.00 96.25 92 GLU A CA 1
ATOM 673 C C . GLU A 1 92 ? -0.344 -9.414 4.432 1.00 96.25 92 GLU A C 1
ATOM 675 O O . GLU A 1 92 ? 0.624 -10.094 4.780 1.00 96.25 92 GLU A O 1
ATOM 680 N N . VAL A 1 93 ? -0.640 -8.262 5.028 1.00 95.56 93 VAL A N 1
ATOM 681 C CA . VAL A 1 93 ? 0.136 -7.701 6.131 1.00 95.56 93 VAL A CA 1
ATOM 682 C C . VAL A 1 93 ? -0.712 -7.702 7.393 1.00 95.56 93 VAL A C 1
ATOM 684 O O . VAL A 1 93 ? -1.726 -7.013 7.480 1.00 95.56 93 VAL A O 1
ATOM 687 N N . LEU A 1 94 ? -0.264 -8.467 8.389 1.00 95.75 94 LEU A N 1
ATOM 688 C CA . LEU A 1 94 ? -0.834 -8.454 9.734 1.00 95.75 94 LEU A CA 1
ATOM 689 C C . LEU A 1 94 ? -0.438 -7.162 10.455 1.00 95.75 94 LEU A C 1
ATOM 691 O O . LEU A 1 94 ? 0.748 -6.933 10.716 1.00 95.75 94 LEU A O 1
ATOM 695 N N . GLY A 1 95 ? -1.442 -6.346 10.759 1.00 92.81 95 GLY A N 1
ATOM 696 C CA . GLY A 1 95 ? -1.333 -5.084 11.477 1.00 92.81 95 GLY A CA 1
ATOM 697 C C . GLY A 1 95 ? -1.591 -5.202 12.986 1.00 92.81 95 GLY A C 1
ATOM 698 O O . GLY A 1 95 ? -1.633 -6.308 13.544 1.00 92.81 95 GLY A O 1
ATOM 699 N N . PRO A 1 96 ? -1.737 -4.054 13.671 1.00 93.56 96 PRO A N 1
ATOM 700 C CA . PRO A 1 96 ? -1.990 -3.994 15.103 1.00 93.56 96 PRO A CA 1
ATOM 701 C C . PRO A 1 96 ? -3.451 -4.338 15.422 1.00 93.56 96 PRO A C 1
ATOM 703 O O . PRO A 1 96 ? -4.298 -4.461 14.535 1.00 93.56 96 PRO A O 1
ATOM 706 N N . ARG A 1 97 ? -3.744 -4.481 16.717 1.00 93.44 97 ARG A N 1
ATOM 707 C CA . ARG A 1 97 ? -5.123 -4.491 17.212 1.00 93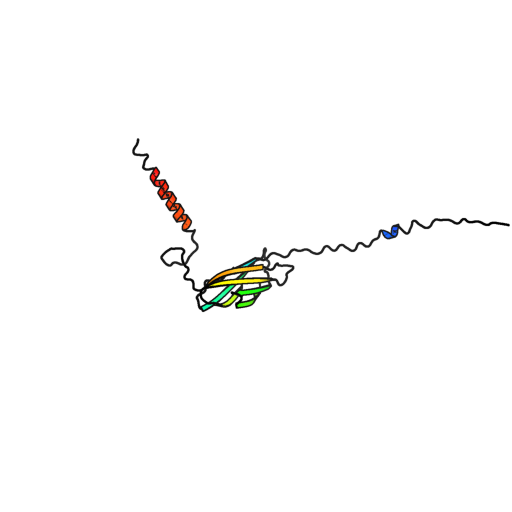.44 97 ARG A CA 1
ATOM 708 C C . ARG A 1 97 ? -5.626 -3.058 17.283 1.00 93.44 97 ARG A C 1
ATOM 710 O O . ARG A 1 97 ? -4.939 -2.209 17.846 1.00 93.44 97 ARG A O 1
ATOM 717 N N . LEU A 1 98 ? -6.802 -2.814 16.723 1.00 91.25 98 LEU A N 1
ATOM 718 C CA . LEU A 1 98 ? -7.407 -1.487 16.671 1.00 91.25 98 LEU A CA 1
ATOM 719 C C . LEU A 1 98 ? -8.580 -1.392 17.650 1.00 91.25 98 LEU A C 1
ATOM 721 O O . LEU A 1 98 ? -9.280 -2.376 17.914 1.00 91.25 98 LEU A O 1
ATOM 725 N N . SER A 1 99 ? -8.773 -0.197 18.207 1.00 90.94 99 SER A N 1
ATOM 726 C CA . SER A 1 99 ? -9.975 0.149 18.964 1.00 90.94 99 SER A CA 1
ATOM 727 C C . SER A 1 99 ? -11.195 0.215 18.039 1.00 90.94 99 SER A C 1
ATOM 729 O O . SER A 1 99 ? -11.069 0.167 16.823 1.00 90.94 99 SER A O 1
ATOM 731 N N . ARG A 1 100 ? -12.400 0.337 18.602 1.00 90.44 100 ARG A N 1
ATOM 732 C CA . ARG A 1 100 ? -13.581 0.681 17.800 1.00 90.44 100 ARG A CA 1
ATOM 733 C C . ARG A 1 100 ? -13.409 2.092 17.222 1.00 90.44 100 ARG A C 1
ATOM 735 O O . ARG A 1 100 ? -12.984 2.986 17.953 1.00 90.44 100 ARG A O 1
ATOM 742 N N . GLY A 1 101 ? -13.787 2.296 15.964 1.00 89.94 101 GLY A N 1
ATOM 743 C CA . GLY A 1 101 ? -13.725 3.609 15.321 1.00 89.94 101 GLY A CA 1
ATOM 744 C C . GLY A 1 101 ? -13.451 3.550 13.824 1.00 89.94 101 GLY A C 1
ATOM 745 O O . GLY A 1 101 ? -13.484 2.483 13.212 1.00 89.94 101 GLY A O 1
ATOM 746 N N . GLU A 1 102 ? -13.216 4.721 13.240 1.00 92.75 102 GLU A N 1
ATOM 747 C CA . GLU A 1 102 ? -12.736 4.878 11.869 1.00 92.75 102 GLU A CA 1
ATOM 748 C C . GLU A 1 102 ? -11.204 4.895 11.851 1.00 92.75 102 GLU A C 1
ATOM 750 O O . GLU A 1 102 ? -10.573 5.556 12.676 1.00 92.75 102 GLU A O 1
ATOM 755 N N . HIS A 1 103 ? -10.624 4.167 10.902 1.00 94.31 103 HIS A N 1
ATOM 756 C CA . HIS A 1 103 ? -9.191 3.959 10.753 1.00 94.31 103 HIS A CA 1
ATOM 757 C C . HIS A 1 103 ? -8.784 4.120 9.290 1.00 94.31 103 HIS A C 1
ATOM 759 O O . HIS A 1 103 ? -9.575 3.883 8.372 1.00 94.31 103 HIS A O 1
ATOM 765 N N . LYS A 1 104 ? -7.527 4.488 9.057 1.00 95.75 104 LYS A N 1
ATOM 766 C CA . LYS A 1 104 ? -6.951 4.659 7.725 1.00 95.75 104 LYS A CA 1
ATOM 767 C C . LYS A 1 104 ? -5.767 3.721 7.535 1.00 95.75 104 LYS A C 1
ATOM 769 O O . LYS A 1 104 ? -4.770 3.806 8.252 1.00 95.75 104 LYS A O 1
ATOM 774 N N . ALA A 1 105 ? -5.853 2.877 6.512 1.00 96.75 105 ALA A N 1
ATOM 775 C CA . ALA A 1 105 ? -4.734 2.087 6.016 1.00 96.75 105 ALA A CA 1
ATOM 776 C C . ALA A 1 105 ? -4.207 2.704 4.719 1.00 96.75 105 ALA A C 1
ATOM 778 O O . ALA A 1 105 ? -4.977 3.064 3.829 1.00 96.75 105 ALA A O 1
ATOM 779 N N . SER A 1 106 ? -2.891 2.794 4.584 1.00 97.38 106 SER A N 1
ATOM 780 C CA . SER A 1 106 ? -2.234 3.216 3.349 1.00 97.38 106 SER A CA 1
ATOM 781 C C . SER A 1 106 ? -1.100 2.279 2.987 1.00 97.38 106 SER A C 1
ATOM 783 O O . SER A 1 106 ?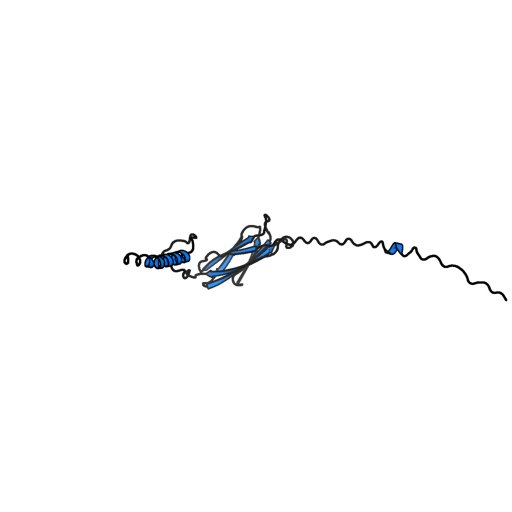 -0.430 1.736 3.863 1.00 97.38 106 SER A O 1
ATOM 785 N N . ALA A 1 107 ? -0.865 2.114 1.690 1.00 97.81 107 ALA A N 1
ATOM 786 C CA . ALA A 1 107 ? 0.277 1.380 1.179 1.00 97.81 107 ALA A CA 1
ATOM 787 C C . ALA A 1 107 ? 1.025 2.210 0.139 1.00 97.81 107 ALA A C 1
ATOM 789 O O . ALA A 1 107 ? 0.420 2.872 -0.705 1.00 97.81 107 ALA A O 1
ATOM 790 N N . THR A 1 108 ? 2.350 2.141 0.192 1.00 98.06 108 THR A N 1
ATOM 791 C CA . THR A 1 108 ? 3.244 2.742 -0.800 1.00 98.06 108 THR A CA 1
ATOM 792 C C . THR A 1 108 ? 4.136 1.655 -1.376 1.00 98.06 108 THR A C 1
ATOM 794 O O . THR A 1 108 ? 4.846 0.982 -0.629 1.00 98.06 108 THR A O 1
ATOM 797 N N . PHE A 1 109 ? 4.098 1.485 -2.693 1.00 98.06 109 PHE A N 1
ATOM 798 C CA . PHE A 1 109 ? 4.953 0.569 -3.434 1.00 98.06 109 PHE A CA 1
ATOM 799 C C . PHE A 1 109 ? 6.126 1.321 -4.061 1.00 98.06 109 PHE A C 1
ATOM 801 O O . PHE A 1 109 ? 5.939 2.304 -4.785 1.00 98.06 109 PHE A O 1
ATOM 808 N N . VAL A 1 110 ? 7.331 0.816 -3.809 1.00 97.81 110 VAL A N 1
ATOM 809 C CA . VAL A 1 110 ? 8.580 1.284 -4.410 1.00 97.81 110 VAL A CA 1
ATOM 810 C C . VAL A 1 110 ? 9.193 0.121 -5.195 1.00 97.81 110 VAL A C 1
ATOM 812 O O . VAL A 1 110 ? 9.576 -0.871 -4.564 1.00 97.81 110 VAL A O 1
ATOM 815 N N . PRO A 1 111 ? 9.275 0.201 -6.535 1.00 97.44 111 PRO A N 1
ATOM 816 C CA . PRO A 1 111 ? 9.857 -0.855 -7.355 1.00 97.44 111 PRO A CA 1
ATOM 817 C C . PRO A 1 111 ? 11.372 -0.945 -7.162 1.00 97.44 111 PRO A C 1
ATOM 819 O O . PRO A 1 111 ? 12.018 0.037 -6.797 1.00 97.44 111 PRO A O 1
ATOM 822 N N . ASP A 1 112 ? 11.943 -2.116 -7.440 1.00 96.88 112 ASP A N 1
ATOM 823 C CA . ASP A 1 112 ? 13.405 -2.294 -7.426 1.00 96.88 112 ASP A CA 1
ATOM 824 C C . ASP A 1 112 ? 14.088 -1.568 -8.578 1.00 96.88 112 ASP A C 1
ATOM 826 O O . ASP A 1 112 ? 15.160 -0.991 -8.418 1.00 96.88 112 ASP A O 1
ATOM 830 N N . ASP A 1 113 ? 13.443 -1.600 -9.742 1.00 94.06 113 ASP A N 1
ATOM 831 C CA . ASP A 1 113 ? 13.893 -0.924 -10.944 1.00 94.06 113 ASP A CA 1
ATOM 832 C C . ASP A 1 113 ? 12.952 0.242 -11.250 1.00 94.06 113 ASP A C 1
ATOM 834 O O . ASP A 1 113 ? 11.914 0.093 -11.901 1.00 94.06 113 ASP A O 1
ATOM 838 N N . VAL A 1 114 ? 13.333 1.417 -10.751 1.00 92.88 114 VAL A N 1
ATOM 839 C CA . VAL A 1 114 ? 12.604 2.679 -10.950 1.00 92.88 114 VAL A CA 1
ATOM 840 C C . VAL A 1 114 ? 12.663 3.193 -12.390 1.00 92.88 114 VAL A C 1
ATOM 842 O O . VAL A 1 114 ? 11.885 4.074 -12.748 1.00 92.88 114 VAL A O 1
ATOM 845 N N . LYS A 1 115 ? 13.575 2.667 -13.222 1.00 91.06 115 LYS A N 1
ATOM 846 C CA . LYS A 1 115 ? 13.624 2.991 -14.655 1.00 91.06 115 LYS A CA 1
ATOM 847 C C . LYS A 1 115 ? 12.598 2.166 -15.423 1.00 91.06 115 LYS A C 1
ATOM 849 O O . LYS A 1 115 ? 12.012 2.654 -16.382 1.00 91.06 115 LYS A O 1
ATOM 854 N N . LYS A 1 116 ? 12.353 0.930 -14.981 1.00 91.69 116 LYS A N 1
ATOM 855 C CA . LYS A 1 116 ? 11.388 0.019 -15.605 1.00 91.69 116 LYS A CA 1
ATOM 856 C C . LYS A 1 116 ? 9.957 0.221 -15.122 1.00 91.69 116 LYS A C 1
ATOM 858 O O . LYS A 1 116 ? 9.033 0.069 -15.917 1.00 91.69 116 LYS A O 1
ATOM 863 N N . PHE A 1 117 ? 9.758 0.549 -13.847 1.00 94.75 117 PHE A N 1
ATOM 864 C CA . PHE A 1 117 ? 8.435 0.673 -13.236 1.00 94.75 117 PHE A CA 1
ATOM 865 C C . PHE A 1 117 ? 8.304 1.972 -12.442 1.00 94.75 117 PHE A C 1
ATOM 867 O O . PHE A 1 117 ? 9.222 2.368 -11.727 1.00 94.75 117 PHE A O 1
ATOM 874 N N . SER A 1 118 ? 7.137 2.614 -12.506 1.00 94.94 118 SER A N 1
ATOM 875 C CA . SER A 1 118 ? 6.813 3.720 -11.603 1.00 94.94 118 SER A CA 1
ATOM 876 C C . SER A 1 118 ? 6.395 3.187 -10.229 1.00 94.94 118 SER A C 1
ATOM 878 O O . SER A 1 118 ? 5.836 2.096 -10.120 1.00 94.94 118 SER A O 1
ATOM 880 N N . GLY A 1 119 ? 6.611 3.962 -9.166 1.00 95.75 119 GLY A N 1
ATOM 881 C CA . GLY A 1 119 ? 5.987 3.692 -7.866 1.00 95.75 119 GLY A CA 1
ATOM 882 C C . GLY A 1 119 ? 4.481 3.964 -7.882 1.00 95.75 119 GLY A C 1
ATOM 883 O O . GLY A 1 119 ? 3.979 4.669 -8.761 1.00 95.75 119 GLY A O 1
ATOM 884 N N . CYS A 1 120 ? 3.768 3.435 -6.888 1.00 97.31 120 CYS A N 1
ATOM 885 C CA . CYS A 1 120 ? 2.356 3.741 -6.665 1.00 97.31 120 CYS A CA 1
ATOM 886 C C . CYS A 1 120 ? 2.033 3.855 -5.175 1.00 97.31 120 CYS A C 1
ATOM 888 O O . CYS A 1 120 ? 2.764 3.365 -4.314 1.00 97.31 120 CYS A O 1
ATOM 890 N N . ARG A 1 121 ? 0.924 4.526 -4.864 1.00 97.44 121 ARG A N 1
ATOM 891 C CA . ARG A 1 121 ? 0.396 4.651 -3.504 1.00 97.44 121 ARG A CA 1
ATOM 892 C C . ARG A 1 121 ? -1.118 4.566 -3.531 1.00 97.44 121 ARG A C 1
ATOM 894 O O . ARG A 1 121 ? -1.730 5.037 -4.486 1.00 97.44 121 ARG A O 1
ATOM 901 N N . ASP A 1 122 ? -1.694 4.004 -2.483 1.00 98.00 122 ASP A N 1
ATOM 902 C CA . ASP A 1 122 ? -3.140 3.942 -2.302 1.00 98.00 122 ASP A CA 1
ATOM 903 C C . ASP A 1 122 ? -3.492 3.966 -0.806 1.00 98.00 122 ASP A C 1
ATOM 905 O O . ASP A 1 122 ? -2.655 3.651 0.049 1.00 98.00 122 ASP A O 1
ATOM 909 N N . ALA A 1 123 ? -4.706 4.401 -0.482 1.00 96.38 123 ALA A N 1
ATOM 910 C CA . ALA A 1 123 ? -5.189 4.507 0.886 1.00 96.38 123 ALA A CA 1
ATOM 911 C C . ALA A 1 123 ? -6.693 4.250 0.970 1.00 96.38 123 ALA A C 1
ATOM 913 O O . ALA A 1 123 ? -7.463 4.695 0.124 1.00 96.38 123 ALA A O 1
ATOM 914 N N . VAL A 1 124 ? -7.107 3.587 2.045 1.00 96.25 124 VAL A N 1
ATOM 915 C CA . VAL A 1 124 ? -8.501 3.249 2.316 1.00 96.25 124 VAL A CA 1
ATOM 916 C C . VAL A 1 124 ? -8.847 3.560 3.765 1.00 96.25 124 VAL A C 1
ATOM 918 O O . VAL A 1 124 ? -8.064 3.304 4.684 1.00 96.25 124 VAL A O 1
ATOM 921 N N . THR A 1 125 ? -10.039 4.108 3.955 1.00 95.00 125 THR A N 1
ATOM 922 C CA . THR A 1 125 ? -10.651 4.291 5.268 1.00 95.00 125 THR A CA 1
ATOM 923 C C . THR A 1 125 ? -11.582 3.115 5.545 1.00 95.00 125 THR A C 1
ATOM 925 O O . THR A 1 125 ? -12.317 2.681 4.656 1.00 95.00 125 THR A O 1
ATOM 928 N N . PHE A 1 126 ? -11.543 2.576 6.757 1.00 91.12 126 PHE A N 1
ATOM 929 C CA . PHE A 1 126 ? -12.375 1.454 7.184 1.00 91.12 126 PHE A CA 1
ATOM 930 C C . PHE A 1 126 ? -12.802 1.633 8.641 1.00 91.12 126 PHE A C 1
ATOM 932 O O . PHE A 1 126 ? -12.136 2.317 9.414 1.00 91.12 126 PHE A O 1
ATOM 939 N N . SER A 1 127 ? -13.914 1.012 9.026 1.00 90.31 127 SER A N 1
ATOM 940 C CA . SER A 1 127 ? -14.424 1.075 10.396 1.00 90.31 127 SER A CA 1
ATOM 941 C C . SER A 1 127 ? -14.229 -0.259 11.109 1.00 90.31 127 SER A C 1
ATOM 943 O O . SER A 1 127 ? -14.502 -1.320 10.548 1.00 90.31 127 SER A O 1
ATOM 945 N N . VAL A 1 128 ? -13.791 -0.203 12.363 1.00 90.00 128 VAL A N 1
AT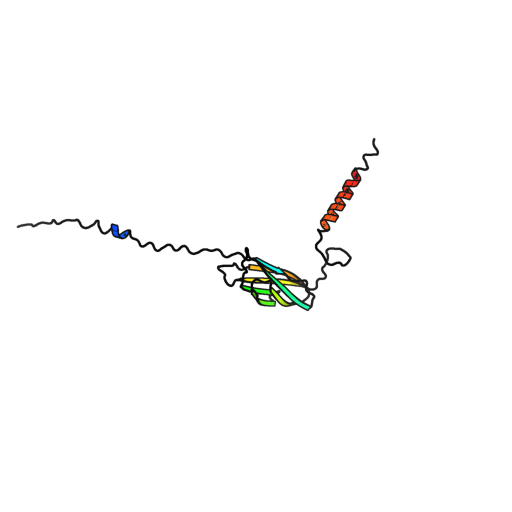OM 946 C CA . VAL A 1 128 ? -13.664 -1.358 13.257 1.00 90.00 128 VAL A CA 1
ATOM 947 C C . VAL A 1 128 ? -14.791 -1.294 14.275 1.00 90.00 128 VAL A C 1
ATOM 949 O O . VAL A 1 128 ? -14.968 -0.287 14.959 1.00 90.00 128 VAL A O 1
ATOM 952 N N . GLY A 1 129 ? -15.569 -2.369 14.392 1.00 76.88 129 GLY A N 1
ATOM 953 C CA . GLY A 1 129 ? -16.612 -2.469 15.414 1.00 76.88 129 GLY A CA 1
ATOM 954 C C . GLY A 1 129 ? -17.846 -1.604 15.228 1.00 76.88 129 GLY A C 1
ATOM 955 O O . GLY A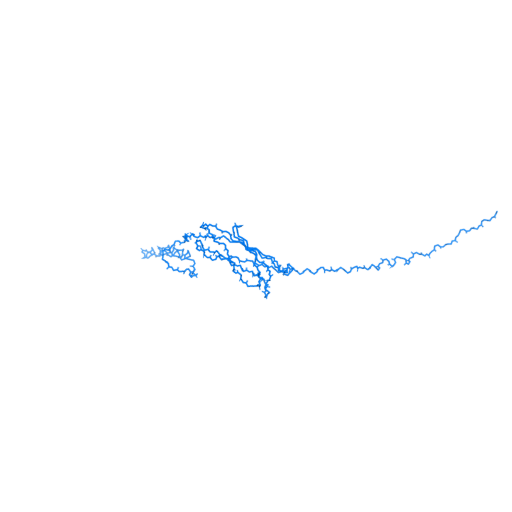 1 129 ? -18.600 -1.464 16.192 1.00 76.88 129 GLY A O 1
ATOM 956 N N . ALA A 1 130 ? -18.040 -1.024 14.047 1.00 63.88 130 ALA A N 1
ATOM 957 C CA . ALA A 1 130 ? -19.354 -0.557 13.649 1.00 63.88 130 ALA A CA 1
ATOM 958 C C . ALA A 1 130 ? -20.215 -1.796 13.363 1.00 63.88 130 ALA A C 1
ATOM 960 O O . ALA A 1 130 ? -19.844 -2.625 12.531 1.00 63.88 130 ALA A O 1
ATOM 961 N N . GLU A 1 131 ? -21.368 -1.925 14.026 1.00 55.88 131 GLU A N 1
ATOM 962 C CA . GLU A 1 131 ? -22.489 -2.600 13.370 1.00 55.88 131 GLU A CA 1
ATOM 963 C C . GLU A 1 131 ? -22.652 -1.884 12.030 1.00 55.88 131 GLU A C 1
ATOM 965 O O . GLU A 1 131 ? -22.648 -0.653 12.005 1.00 55.88 131 GLU A O 1
ATOM 970 N N . GLN A 1 132 ? -22.679 -2.609 10.914 1.00 51.81 132 GLN A N 1
ATOM 971 C CA . GLN A 1 132 ? -22.916 -2.016 9.599 1.00 51.81 132 GLN A CA 1
ATOM 972 C C . GLN A 1 132 ? -24.272 -1.302 9.624 1.00 51.81 132 GLN A C 1
ATOM 974 O O . GLN A 1 132 ? -25.317 -1.895 9.373 1.00 51.81 132 GLN A O 1
ATOM 979 N N . ALA A 1 133 ? -24.256 -0.027 10.002 1.00 42.75 133 ALA A N 1
ATOM 980 C CA . ALA A 1 133 ? -25.441 0.775 10.189 1.00 42.75 133 ALA A CA 1
ATOM 981 C C . ALA A 1 133 ? -25.970 1.174 8.810 1.00 42.75 133 ALA A C 1
ATOM 983 O O . ALA A 1 133 ? -25.576 2.183 8.237 1.00 42.75 133 ALA A O 1
ATOM 984 N N . GLY A 1 134 ? -26.877 0.346 8.294 1.00 39.94 134 GLY A N 1
ATOM 985 C CA . GLY A 1 134 ? -28.042 0.826 7.561 1.00 39.94 134 GLY A CA 1
ATOM 986 C C . GLY A 1 134 ? -27.873 1.094 6.067 1.00 39.94 134 GLY A C 1
ATOM 987 O O . GLY A 1 134 ? -27.951 2.233 5.623 1.00 39.94 134 GLY A O 1
ATOM 988 N N . GLY A 1 135 ? -27.862 0.028 5.268 1.00 34.28 135 GLY A N 1
ATOM 989 C CA . GLY A 1 135 ? -28.856 -0.067 4.197 1.00 34.28 135 GLY A CA 1
ATOM 990 C C . GLY A 1 135 ? -30.037 -0.851 4.763 1.00 34.28 135 GLY A C 1
ATOM 991 O O . GLY A 1 135 ? -29.876 -2.023 5.086 1.00 34.28 135 GLY A O 1
ATOM 992 N N . GLY A 1 136 ? -31.175 -0.195 4.994 1.00 41.22 136 GLY A N 1
ATOM 993 C CA . GLY A 1 136 ? -32.326 -0.794 5.672 1.00 41.22 136 GLY A CA 1
ATOM 994 C C . GLY A 1 136 ? -32.821 -2.080 5.003 1.00 41.22 136 GLY A C 1
ATOM 995 O O . GLY A 1 136 ? -33.054 -2.112 3.798 1.00 41.22 136 GLY A O 1
ATOM 996 N N . GLY A 1 137 ? -33.006 -3.128 5.803 1.00 38.72 137 GLY A N 1
ATOM 997 C CA . GLY A 1 137 ? -33.590 -4.387 5.357 1.00 38.72 137 GLY A CA 1
ATOM 998 C C . GLY A 1 137 ? -33.404 -5.490 6.391 1.00 38.72 137 GLY A C 1
ATOM 999 O O . GLY A 1 137 ? -32.320 -6.035 6.551 1.00 38.72 137 GLY A O 1
ATOM 1000 N N . THR A 1 138 ? -34.475 -5.798 7.110 1.00 45.78 138 THR A N 1
ATOM 1001 C CA . THR A 1 138 ? -34.627 -6.966 7.983 1.00 45.78 138 THR A CA 1
ATOM 1002 C C . THR A 1 138 ? -34.257 -8.274 7.283 1.00 45.78 138 THR A C 1
ATOM 1004 O O . THR A 1 138 ? -34.744 -8.530 6.185 1.00 45.78 138 THR A O 1
ATOM 1007 N N . GLY A 1 139 ? -33.524 -9.144 7.981 1.00 41.72 139 GLY A N 1
ATOM 1008 C CA . GLY A 1 139 ? -33.403 -10.565 7.641 1.00 41.72 139 GLY A CA 1
ATOM 1009 C C . GLY A 1 139 ? -32.049 -10.932 7.047 1.00 41.72 139 GLY A C 1
ATOM 1010 O O . GLY A 1 139 ? -31.757 -10.641 5.893 1.00 41.72 139 GLY A O 1
ATOM 1011 N N . GLY A 1 140 ? -31.223 -11.588 7.863 1.00 49.75 140 GLY A N 1
ATOM 1012 C CA . GLY A 1 140 ? -29.884 -12.012 7.492 1.00 49.75 140 GLY A CA 1
ATOM 1013 C C . GLY A 1 140 ? -29.867 -12.949 6.291 1.00 49.75 140 GLY A C 1
ATOM 1014 O O . GLY A 1 140 ? -30.349 -14.071 6.383 1.00 49.75 140 GLY A O 1
ATOM 1015 N N . LEU A 1 141 ? -29.217 -12.505 5.218 1.00 44.56 141 LEU A N 1
ATOM 1016 C CA . LEU A 1 141 ? -28.498 -13.349 4.273 1.00 44.56 141 LEU A CA 1
ATOM 1017 C C . LEU A 1 141 ? -27.246 -12.589 3.791 1.00 44.56 141 LEU A C 1
ATOM 1019 O O . LEU A 1 141 ? -27.294 -11.367 3.628 1.00 44.56 141 LEU A O 1
ATOM 1023 N N . PRO A 1 142 ? -26.109 -13.279 3.590 1.00 47.03 142 PRO A N 1
ATOM 1024 C CA . PRO A 1 142 ? -24.885 -12.670 3.080 1.00 47.03 142 PRO A CA 1
ATOM 1025 C C . PRO A 1 142 ? -25.103 -12.083 1.677 1.00 47.03 142 PRO A C 1
ATOM 1027 O O . PRO A 1 142 ? -25.642 -12.740 0.791 1.00 47.03 142 PRO A O 1
ATOM 1030 N N . ASN A 1 143 ? -24.654 -10.836 1.494 1.00 51.59 143 ASN A N 1
ATOM 1031 C CA . ASN A 1 143 ? -24.693 -10.066 0.249 1.00 51.59 143 ASN A CA 1
ATOM 1032 C C . ASN A 1 143 ? -23.936 -10.773 -0.895 1.00 51.59 143 ASN A C 1
ATOM 1034 O O . ASN A 1 143 ? -22.764 -10.495 -1.153 1.00 51.59 143 ASN A O 1
ATOM 1038 N N . THR A 1 144 ? -24.611 -11.663 -1.620 1.00 49.16 144 THR A N 1
ATOM 1039 C CA . THR A 1 144 ? -24.237 -12.054 -2.983 1.00 49.16 144 THR A CA 1
ATOM 1040 C C . THR A 1 144 ? -24.720 -10.960 -3.929 1.00 49.16 144 THR A C 1
ATOM 1042 O O . THR A 1 144 ? -25.920 -10.705 -3.997 1.00 49.16 144 THR A O 1
ATOM 1045 N N . GLY A 1 145 ? -23.792 -10.292 -4.617 1.00 47.72 145 GLY A N 1
ATOM 1046 C CA . GLY A 1 145 ? -24.042 -9.133 -5.477 1.00 47.72 145 GLY A CA 1
ATOM 1047 C C . GLY A 1 145 ? -25.184 -9.317 -6.482 1.00 47.72 145 GLY A C 1
ATOM 1048 O O . GLY A 1 145 ? -24.977 -9.826 -7.580 1.00 47.72 145 GLY A O 1
ATOM 1049 N N . GLY A 1 146 ? -26.372 -8.849 -6.104 1.00 45.16 146 GLY A N 1
ATOM 1050 C CA . GLY A 1 146 ? -27.536 -8.689 -6.968 1.00 45.16 146 GLY A CA 1
ATOM 1051 C C . GLY A 1 146 ? -27.769 -7.213 -7.318 1.00 45.16 146 GLY A C 1
ATOM 1052 O O . GLY A 1 146 ? -27.327 -6.329 -6.578 1.00 45.16 146 GLY A O 1
ATOM 1053 N N . PRO A 1 147 ? -28.435 -6.927 -8.450 1.00 46.12 147 PRO A N 1
ATOM 1054 C CA . PRO A 1 147 ? -28.615 -5.575 -8.962 1.00 46.12 147 PRO A CA 1
ATOM 1055 C C . PRO A 1 147 ? -29.393 -4.710 -7.966 1.00 46.12 147 PRO A C 1
ATOM 1057 O O . PRO A 1 147 ? -30.378 -5.145 -7.372 1.00 46.12 147 PRO A O 1
ATOM 1060 N N . HIS A 1 148 ? -28.907 -3.482 -7.786 1.00 43.03 148 HIS A N 1
ATOM 1061 C CA . HIS A 1 148 ? -29.367 -2.496 -6.813 1.00 43.03 148 HIS A CA 1
ATOM 1062 C C . HIS A 1 148 ? -30.901 -2.468 -6.661 1.00 43.03 148 HIS A C 1
ATOM 1064 O O . HIS A 1 148 ? -31.612 -2.015 -7.556 1.00 43.03 148 HIS A O 1
ATOM 1070 N N . LEU A 1 149 ? -31.408 -2.879 -5.490 1.00 50.66 149 LEU A N 1
ATOM 1071 C CA . LEU A 1 149 ? -32.835 -2.826 -5.117 1.00 50.66 149 LEU A CA 1
ATOM 1072 C C . LEU A 1 149 ? -33.449 -1.418 -5.253 1.00 50.66 149 LEU A C 1
ATOM 1074 O O . LEU A 1 149 ? -34.659 -1.289 -5.430 1.00 50.66 149 LEU A O 1
ATOM 1078 N N . GLY A 1 150 ? -32.621 -0.366 -5.256 1.00 51.91 150 GLY A N 1
ATOM 1079 C CA . GLY A 1 150 ? -33.051 1.000 -5.573 1.00 51.91 150 GLY A CA 1
ATOM 1080 C C . GLY A 1 150 ? -33.669 1.139 -6.971 1.00 51.91 150 GLY A C 1
ATOM 1081 O O . GLY A 1 150 ? -34.621 1.895 -7.140 1.00 51.91 150 GLY A O 1
ATOM 1082 N N . PHE A 1 151 ? -33.207 0.357 -7.955 1.00 53.03 151 PHE A N 1
ATOM 1083 C CA . PHE A 1 151 ? -33.781 0.344 -9.306 1.00 53.03 151 PHE A CA 1
ATOM 1084 C C . PHE A 1 151 ? -35.116 -0.418 -9.375 1.00 53.03 151 PHE A C 1
ATOM 1086 O O . PHE A 1 151 ? -35.994 -0.035 -10.145 1.00 53.03 151 PHE A O 1
ATOM 1093 N N . LEU A 1 152 ? -35.313 -1.453 -8.547 1.00 53.28 152 LEU A N 1
ATOM 1094 C CA . LEU A 1 152 ? -36.578 -2.200 -8.495 1.00 53.28 152 LEU A CA 1
ATOM 1095 C C . LEU A 1 152 ? -37.696 -1.398 -7.816 1.00 53.28 152 LEU A C 1
ATOM 1097 O O . LEU A 1 152 ? -38.820 -1.398 -8.313 1.00 53.28 152 LEU A O 1
ATOM 1101 N N . LEU A 1 153 ? -37.400 -0.644 -6.752 1.00 53.53 153 LEU A N 1
ATOM 1102 C CA . LEU A 1 153 ? -38.388 0.255 -6.136 1.00 53.53 153 LEU A CA 1
ATOM 1103 C C . LEU A 1 153 ? -38.763 1.430 -7.052 1.00 53.53 153 LEU A C 1
ATOM 1105 O O . LEU A 1 153 ? -39.941 1.780 -7.140 1.00 53.53 153 LEU A O 1
ATOM 1109 N N . ALA A 1 154 ? -37.801 1.983 -7.797 1.00 55.78 154 ALA A N 1
ATOM 1110 C CA . ALA A 1 154 ? -38.087 2.988 -8.822 1.00 55.78 154 ALA A CA 1
ATOM 1111 C C . ALA A 1 154 ? -38.964 2.424 -9.962 1.00 55.78 154 ALA A C 1
ATOM 1113 O O . ALA A 1 154 ? -39.886 3.098 -10.422 1.00 55.78 154 ALA A O 1
ATOM 1114 N N . GLY A 1 155 ? -38.737 1.171 -10.375 1.00 51.84 155 GLY A N 1
ATOM 1115 C CA . GLY A 1 155 ? -39.555 0.490 -11.385 1.00 51.84 155 GLY A CA 1
ATOM 1116 C C . GLY A 1 155 ? -40.996 0.212 -10.934 1.00 51.84 155 GLY A C 1
ATOM 1117 O O . GLY A 1 155 ? -41.931 0.426 -11.705 1.00 51.84 155 GLY A O 1
ATOM 1118 N N . VAL A 1 156 ? -41.208 -0.196 -9.676 1.00 56.16 156 VAL A N 1
ATOM 1119 C CA . VAL A 1 156 ? -42.556 -0.467 -9.132 1.00 56.16 156 VAL A CA 1
ATOM 1120 C C . VAL A 1 156 ? -43.384 0.819 -8.985 1.00 56.16 156 VAL A C 1
ATOM 1122 O O . VAL A 1 156 ? -44.585 0.807 -9.266 1.00 56.16 156 VAL A O 1
ATOM 1125 N N . GLY A 1 157 ? -42.755 1.950 -8.644 1.00 49.69 157 GLY A N 1
ATOM 1126 C CA . GLY A 1 157 ? -43.434 3.253 -8.601 1.00 49.69 157 GLY A CA 1
ATOM 1127 C C . GLY A 1 157 ? -43.966 3.721 -9.964 1.00 49.69 157 GLY A C 1
ATOM 1128 O O . GLY A 1 157 ? -45.030 4.343 -10.035 1.00 49.69 157 GLY A O 1
ATOM 1129 N N . LEU A 1 158 ? -43.276 3.368 -11.054 1.00 51.72 158 LEU A N 1
ATOM 1130 C CA . LEU A 1 158 ? -43.667 3.744 -12.417 1.00 51.72 158 LEU A CA 1
ATOM 1131 C C . LEU A 1 158 ? -44.836 2.891 -12.955 1.00 51.72 158 LEU A C 1
ATOM 1133 O O . LEU A 1 158 ? -45.682 3.387 -13.697 1.00 51.72 158 LEU A O 1
ATOM 1137 N N . VAL A 1 159 ? -44.944 1.625 -12.536 1.00 55.34 159 VAL A N 1
ATOM 1138 C CA . VAL A 1 159 ? -46.066 0.742 -12.915 1.00 55.34 159 VAL A CA 1
ATOM 1139 C C . VAL A 1 159 ? -47.348 1.094 -12.149 1.00 55.34 159 VAL A C 1
ATOM 1141 O O . VAL A 1 159 ? -48.435 1.088 -12.730 1.00 55.34 159 VAL A O 1
ATOM 1144 N N . ALA A 1 160 ? -47.239 1.487 -10.875 1.00 54.53 160 ALA A N 1
ATOM 1145 C CA . ALA A 1 160 ? -48.390 1.909 -10.073 1.00 54.53 160 ALA A CA 1
ATOM 1146 C C . ALA A 1 160 ? -49.019 3.228 -10.568 1.00 54.53 160 ALA A C 1
ATOM 1148 O O . ALA A 1 160 ? -50.232 3.408 -10.483 1.00 54.53 160 ALA A O 1
ATOM 1149 N N . THR A 1 161 ? -48.217 4.139 -11.128 1.00 54.19 161 THR A N 1
ATOM 1150 C CA . THR A 1 161 ? -48.712 5.409 -11.688 1.00 54.19 161 THR A CA 1
ATOM 1151 C C . THR A 1 161 ? -49.202 5.286 -13.136 1.00 54.19 161 THR A C 1
ATOM 1153 O O . THR A 1 161 ? -50.103 6.027 -13.528 1.00 54.19 161 THR A O 1
ATOM 1156 N N . GLY A 1 162 ? -48.704 4.319 -13.916 1.00 46.28 162 GLY A N 1
ATOM 1157 C CA . GLY A 1 162 ? -49.167 4.063 -15.288 1.00 46.28 162 GLY A CA 1
ATOM 1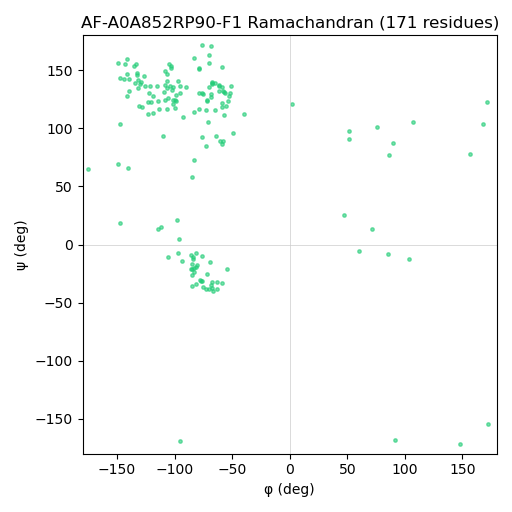158 C C . GLY A 1 162 ? -50.502 3.305 -15.402 1.00 46.28 162 GLY A C 1
ATOM 1159 O O . GLY A 1 162 ? -51.263 3.544 -16.339 1.00 46.28 162 GLY A O 1
ATOM 1160 N N . GLY A 1 163 ? -50.833 2.426 -14.447 1.00 49.69 163 GLY A N 1
ATOM 1161 C CA . GLY A 1 163 ? -52.056 1.605 -14.503 1.00 49.69 163 GLY A CA 1
ATOM 1162 C C . GLY A 1 163 ? -53.371 2.369 -14.273 1.00 49.69 163 GLY A C 1
ATOM 1163 O O . GLY A 1 163 ? -54.414 1.966 -14.781 1.00 49.69 163 GLY A O 1
ATOM 1164 N N . GLY A 1 164 ? -53.337 3.504 -13.566 1.00 45.84 164 GLY A N 1
ATOM 1165 C CA . GLY A 1 164 ? -54.540 4.268 -13.196 1.00 45.84 164 GLY A CA 1
ATOM 1166 C C . GLY A 1 164 ? -55.170 5.105 -14.319 1.00 45.84 164 GLY A C 1
ATOM 1167 O O . GLY A 1 164 ? -56.276 5.620 -14.151 1.00 45.84 164 GLY A O 1
ATOM 1168 N N . LEU A 1 165 ? -54.501 5.256 -15.467 1.00 49.19 165 LEU A N 1
ATOM 1169 C CA . LEU A 1 165 ? -54.995 6.081 -16.580 1.00 49.19 165 LEU A CA 1
ATOM 1170 C C . LEU A 1 165 ? -55.797 5.298 -17.632 1.00 49.19 165 LEU A C 1
ATOM 1172 O O . LEU A 1 165 ? -56.521 5.913 -18.412 1.00 49.19 165 LEU A O 1
ATOM 1176 N N . VAL A 1 166 ? -55.743 3.962 -17.640 1.00 52.28 166 VAL A N 1
ATOM 1177 C CA . VAL A 1 166 ? -56.441 3.149 -18.659 1.00 52.28 166 VAL A CA 1
ATOM 1178 C C . VAL A 1 166 ? -57.899 2.856 -18.273 1.00 52.28 166 VAL A C 1
ATOM 1180 O O . VAL A 1 166 ? -58.747 2.627 -19.134 1.00 52.28 166 VAL A O 1
ATOM 1183 N N . GLU A 1 167 ? -58.255 2.952 -16.992 1.00 47.72 167 GLU A N 1
ATOM 1184 C CA . GLU A 1 167 ? -59.591 2.558 -16.522 1.00 47.72 167 GLU A CA 1
ATOM 1185 C C . GLU A 1 167 ? -60.661 3.656 -16.679 1.00 47.72 167 GLU A C 1
ATOM 1187 O O . GLU A 1 167 ? -61.863 3.384 -16.627 1.00 47.72 167 GLU A O 1
ATOM 1192 N N . ARG A 1 168 ? -60.259 4.904 -16.971 1.00 48.12 168 ARG A N 1
ATOM 1193 C CA . ARG A 1 168 ? -61.201 6.020 -17.190 1.00 48.12 168 ARG A CA 1
ATOM 1194 C C . ARG A 1 168 ? -61.720 6.134 -18.631 1.00 48.12 168 ARG A C 1
ATOM 1196 O O . ARG A 1 168 ? -62.664 6.884 -18.863 1.00 48.12 168 ARG A O 1
ATOM 1203 N N . GLY A 1 169 ? -61.159 5.378 -19.580 1.00 47.88 169 GLY A N 1
ATOM 1204 C CA . GLY A 1 169 ? -61.549 5.418 -20.998 1.00 47.88 169 GLY A CA 1
ATOM 1205 C C . GLY A 1 169 ? -62.742 4.534 -21.377 1.00 47.88 169 GLY A C 1
ATOM 1206 O O . GLY A 1 169 ? -63.402 4.803 -22.373 1.00 47.88 169 GLY A O 1
ATOM 1207 N N . ARG A 1 170 ? -63.077 3.501 -20.586 1.00 50.16 170 ARG A N 1
ATOM 1208 C CA . ARG A 1 170 ? -64.098 2.502 -20.975 1.00 50.16 170 ARG A CA 1
ATOM 1209 C C . ARG A 1 170 ? -65.512 2.754 -20.437 1.00 50.16 170 ARG A C 1
ATOM 1211 O O . ARG A 1 170 ? -66.384 1.917 -20.631 1.00 50.16 170 ARG A O 1
ATOM 1218 N N . ARG A 1 171 ? -65.752 3.883 -19.755 1.00 51.97 171 ARG A N 1
ATOM 1219 C CA . ARG A 1 171 ? -67.095 4.306 -19.289 1.00 51.97 171 ARG A CA 1
ATOM 1220 C C . ARG A 1 171 ? -67.643 5.547 -20.003 1.00 51.97 171 ARG A C 1
ATOM 1222 O O . ARG A 1 171 ? -68.590 6.160 -19.519 1.00 51.97 171 ARG A O 1
ATOM 1229 N N . ARG A 1 172 ? -67.052 5.925 -21.139 1.00 52.22 172 ARG A N 1
ATOM 1230 C CA . ARG A 1 172 ? -67.635 6.872 -22.101 1.00 52.22 172 ARG A CA 1
ATOM 1231 C C . ARG A 1 172 ? -67.355 6.402 -23.530 1.00 52.22 172 ARG A C 1
ATOM 1233 O O . ARG A 1 172 ? -66.592 7.030 -24.254 1.00 52.22 172 ARG A O 1
ATOM 1240 N N . ALA A 1 173 ? -67.950 5.272 -23.881 1.00 44.16 173 ALA A N 1
ATOM 1241 C CA . ALA A 1 173 ? -68.313 4.900 -25.241 1.00 44.16 173 ALA A CA 1
ATOM 1242 C C . ALA A 1 173 ? -69.707 4.278 -25.155 1.00 44.16 173 ALA A C 1
ATOM 1244 O O . ALA A 1 173 ? -69.930 3.541 -24.164 1.00 44.16 173 ALA A O 1
#

Organism: NCBI:txid349522

Foldseek 3Di:
DDDDDDDDDDDDPDPPVVVVPPPPPDPPPDPPQDAAWEKEKDWDWPAAAAQAWTKIKIAIDTPDDDAFWFKKWKDKQVPDIDIDTDDRDIDIDTHDHDHFDKIKMKMKTDTPDCRHHPIYIDMDIDGYHDPPPDPDDDDDDDDPDDPDCVVVVVVVVVVVVVVVPPVVPPPPD

Sequence (173 aa):
MRRYLVLGSAVVAPLAFLLALVGWGSPASADDYTPALPTSCRVSVPATVVGDRVVVRVRVSVAGNVQPTGNVTVEVDKSFSKKVRYDGVAVEVLGPRLSRGEHKASATFVPDDVKKFSGCRDAVTFSVGAEQAGGGGTGGLPNTGGPHLGFLLAGVGLVATGGGLVERGRRRA

Mean predicted aligned error: 17.4 Å

Radius of gyration: 38.29 Å; Cα contacts (8 Å, |Δi|>4): 254; chains: 1; bounding box: 142×71×73 Å

Nearest PDB structures (foldseek):
  7y6e-assembly1_A  TM=5.861E-01  e=3.890E-02  Chelicerata
  6pok-assembly1_A  TM=4.943E-01  e=1.443E-01  Homo sapiens
  8vse-assembly1_B  TM=5.560E-01  e=3.276E-01  Homo sapiens
  7u08-assembly1_A  TM=5.260E-01  e=2.781E-01  Homo sapiens
  5fmv-assembly2_B  TM=4.643E-01  e=2.937E-01  Homo sapiens